Protein AF-A0AAU7DXB6-F1 (afdb_monomer_lite)

Structure (mmCIF, N/CA/C/O backbone):
data_AF-A0AAU7DXB6-F1
#
_entry.id   AF-A0AAU7DXB6-F1
#
loop_
_atom_site.group_PDB
_atom_site.id
_atom_site.type_symbol
_atom_site.label_atom_id
_atom_site.label_alt_id
_atom_site.label_comp_id
_atom_site.label_asym_id
_atom_site.label_entity_id
_atom_site.label_seq_id
_atom_site.pdbx_PDB_ins_code
_atom_site.Cartn_x
_atom_site.Cartn_y
_atom_site.Cartn_z
_atom_site.occupancy
_atom_site.B_iso_or_equiv
_atom_site.auth_seq_id
_atom_site.auth_comp_id
_atom_site.auth_asym_id
_atom_site.auth_atom_id
_atom_site.pdbx_PDB_model_num
ATOM 1 N N . MET A 1 1 ? 21.950 -3.246 -15.271 1.00 51.09 1 MET A N 1
ATOM 2 C CA . MET A 1 1 ? 20.492 -3.285 -15.038 1.00 51.09 1 MET A CA 1
ATOM 3 C C . MET A 1 1 ? 20.245 -3.549 -13.566 1.00 51.09 1 MET A C 1
ATOM 5 O O . MET A 1 1 ? 20.871 -4.454 -13.023 1.00 51.09 1 MET A O 1
ATOM 9 N N . LYS A 1 2 ? 19.399 -2.750 -12.906 1.00 58.62 2 LYS A N 1
ATOM 10 C CA . LYS A 1 2 ? 18.899 -3.117 -11.575 1.00 58.62 2 LYS A CA 1
ATOM 11 C C . LYS A 1 2 ? 18.030 -4.362 -11.759 1.00 58.62 2 LYS A C 1
ATOM 13 O O . LYS A 1 2 ? 17.145 -4.354 -12.610 1.00 58.62 2 LYS A O 1
ATOM 18 N N . GLY A 1 3 ? 18.341 -5.438 -11.037 1.00 65.38 3 GLY A N 1
ATOM 19 C CA . GLY A 1 3 ? 17.473 -6.616 -10.998 1.00 65.38 3 GLY A CA 1
ATOM 20 C C . GLY A 1 3 ? 16.085 -6.245 -10.463 1.00 65.38 3 GLY A C 1
ATOM 21 O O . GLY A 1 3 ? 15.936 -5.153 -9.911 1.00 65.38 3 GLY A O 1
ATOM 22 N N . PRO A 1 4 ? 15.073 -7.111 -10.624 1.00 76.88 4 PRO A N 1
ATOM 23 C CA . PRO A 1 4 ? 13.746 -6.838 -10.086 1.00 76.88 4 PRO A CA 1
ATOM 24 C C . PRO A 1 4 ? 13.842 -6.517 -8.592 1.00 76.88 4 PRO A C 1
ATOM 26 O O . PRO A 1 4 ? 14.620 -7.149 -7.872 1.00 76.88 4 PRO A O 1
ATOM 29 N N . TYR A 1 5 ? 13.064 -5.538 -8.137 1.00 80.88 5 TYR A N 1
ATOM 30 C CA . TYR A 1 5 ? 12.942 -5.248 -6.712 1.00 80.88 5 TYR A CA 1
ATOM 31 C C . TYR A 1 5 ? 11.568 -5.662 -6.206 1.00 80.88 5 TYR A C 1
ATOM 33 O O . TYR A 1 5 ? 10.591 -5.730 -6.959 1.00 80.88 5 TYR A O 1
ATOM 41 N N . ILE A 1 6 ? 11.534 -5.986 -4.919 1.00 83.81 6 ILE A N 1
ATOM 42 C CA . ILE A 1 6 ? 10.323 -6.350 -4.205 1.00 83.81 6 ILE A CA 1
ATOM 43 C C . ILE A 1 6 ? 9.873 -5.112 -3.441 1.00 83.81 6 ILE A C 1
ATOM 45 O O . ILE A 1 6 ? 10.620 -4.583 -2.619 1.00 83.81 6 ILE A O 1
ATOM 49 N N . ASP A 1 7 ? 8.673 -4.645 -3.756 1.00 86.81 7 ASP A N 1
ATOM 50 C CA . ASP A 1 7 ? 7.998 -3.577 -3.037 1.00 86.81 7 ASP A CA 1
ATOM 51 C C . ASP A 1 7 ? 7.065 -4.174 -1.982 1.00 86.81 7 ASP A C 1
ATOM 53 O O . ASP A 1 7 ? 6.344 -5.146 -2.237 1.00 86.81 7 ASP A O 1
ATOM 57 N N . HIS A 1 8 ? 7.107 -3.589 -0.790 1.00 90.31 8 HIS A N 1
ATOM 58 C CA . HIS A 1 8 ? 6.361 -4.022 0.382 1.00 90.31 8 HIS A CA 1
ATOM 59 C C . HIS A 1 8 ? 5.394 -2.908 0.758 1.00 90.31 8 HIS A C 1
ATOM 61 O O . HIS A 1 8 ? 5.827 -1.825 1.143 1.00 90.31 8 HIS A O 1
ATOM 67 N N . GLN A 1 9 ? 4.092 -3.160 0.642 1.00 92.75 9 GLN A N 1
ATOM 68 C CA . GLN A 1 9 ? 3.087 -2.119 0.827 1.00 92.75 9 GLN A CA 1
ATOM 69 C C . GLN A 1 9 ? 1.974 -2.579 1.760 1.00 92.75 9 GLN A C 1
ATOM 71 O O . GLN A 1 9 ? 1.344 -3.612 1.527 1.00 92.75 9 GLN A O 1
ATOM 76 N N . TYR A 1 10 ? 1.693 -1.764 2.773 1.00 95.94 10 TYR A N 1
ATOM 77 C CA . TYR A 1 10 ? 0.486 -1.878 3.580 1.00 95.94 10 TYR A CA 1
ATOM 78 C C . TYR A 1 10 ? -0.612 -0.960 3.037 1.00 95.94 10 TYR A C 1
ATOM 80 O O . TYR A 1 10 ? -0.342 0.114 2.491 1.00 95.94 10 TYR A O 1
ATOM 88 N N . CYS A 1 11 ? -1.867 -1.358 3.202 1.00 95.75 11 CYS A N 1
ATOM 89 C CA . CYS A 1 11 ? -3.016 -0.494 2.954 1.00 95.75 11 CYS A CA 1
ATOM 90 C C . CYS A 1 11 ? -4.176 -0.823 3.891 1.00 95.75 11 CYS A C 1
ATOM 92 O O . CYS A 1 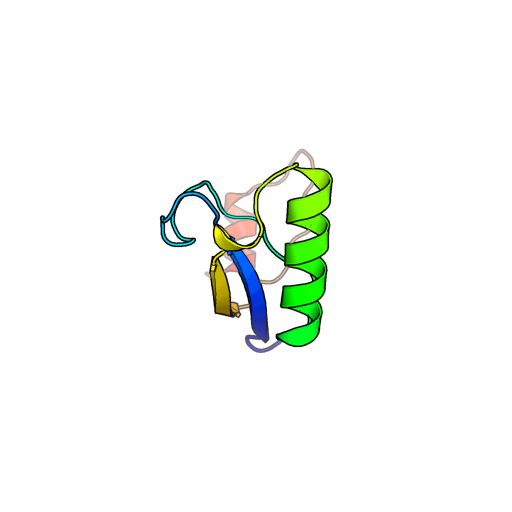11 ? -4.185 -1.859 4.548 1.00 95.75 11 CYS A O 1
ATOM 94 N N . ILE A 1 12 ? -5.169 0.057 3.918 1.00 95.50 12 ILE A N 1
ATOM 95 C CA . ILE A 1 12 ? -6.412 -0.103 4.675 1.00 95.50 12 ILE A CA 1
ATOM 96 C C . ILE A 1 12 ? -7.627 -0.002 3.759 1.00 95.50 12 ILE A C 1
ATOM 98 O O . ILE A 1 12 ? -7.628 0.799 2.820 1.00 95.50 12 ILE A O 1
ATOM 102 N N . THR A 1 13 ? -8.671 -0.755 4.086 1.00 95.12 13 THR A N 1
ATOM 103 C CA . THR A 1 13 ? -10.048 -0.523 3.624 1.00 95.12 13 THR A CA 1
ATOM 104 C C . THR A 1 13 ? -10.964 -0.365 4.844 1.00 95.12 13 THR A C 1
ATOM 106 O O . THR A 1 13 ? -10.593 -0.746 5.955 1.00 95.12 13 THR A O 1
ATOM 109 N N . TRP A 1 14 ? -12.135 0.256 4.675 1.00 91.94 14 TRP A N 1
ATOM 110 C CA . TRP A 1 14 ? -13.105 0.515 5.765 1.00 91.94 14 TRP A CA 1
ATOM 111 C C . TRP A 1 14 ? -14.573 0.305 5.352 1.00 91.94 14 TRP A C 1
ATOM 113 O O . TRP A 1 14 ? -15.521 0.561 6.111 1.00 91.94 14 TRP A O 1
ATOM 123 N N . ASP A 1 15 ? -14.773 -0.133 4.116 1.00 88.00 15 ASP A N 1
ATOM 124 C CA . ASP A 1 15 ? -16.054 -0.387 3.466 1.00 88.00 15 ASP A CA 1
ATOM 125 C C . ASP A 1 15 ? -16.409 -1.883 3.423 1.00 88.00 15 ASP A C 1
ATOM 127 O O . ASP A 1 15 ? -17.487 -2.240 2.956 1.00 88.00 15 ASP A O 1
ATOM 131 N N . GLY A 1 16 ? -15.541 -2.748 3.959 1.00 83.00 16 GLY A N 1
ATOM 132 C CA . GLY A 1 16 ? -15.715 -4.202 3.954 1.00 83.00 16 GLY A CA 1
ATOM 133 C C . GLY A 1 16 ? -15.353 -4.861 2.622 1.00 83.00 16 GLY A C 1
ATOM 134 O O . GLY A 1 16 ? -15.593 -6.057 2.458 1.00 83.00 16 GLY A O 1
ATOM 135 N N . HIS A 1 17 ? -14.784 -4.102 1.684 1.00 87.00 17 HIS A N 1
ATOM 136 C CA . HIS A 1 17 ? -14.269 -4.623 0.429 1.00 87.00 17 HIS A CA 1
ATOM 137 C C . HIS A 1 17 ? -12.761 -4.885 0.512 1.00 87.00 17 HIS A C 1
ATOM 139 O O . HIS A 1 17 ? -12.036 -4.319 1.333 1.00 87.00 17 HIS A O 1
ATOM 145 N N . ASP A 1 18 ? -12.302 -5.779 -0.358 1.00 87.12 18 ASP A N 1
ATOM 146 C CA . ASP A 1 18 ? -10.883 -6.050 -0.565 1.00 87.12 18 ASP A CA 1
ATOM 147 C C . ASP A 1 18 ? -10.182 -4.845 -1.244 1.00 87.12 18 ASP A C 1
ATOM 149 O O . ASP A 1 18 ? -10.829 -4.086 -1.979 1.00 87.12 18 ASP A O 1
ATOM 153 N N . PRO A 1 19 ? -8.869 -4.658 -1.011 1.00 88.06 19 PRO A N 1
ATOM 154 C CA . PRO A 1 19 ? -8.082 -3.544 -1.536 1.00 88.06 19 PRO A CA 1
ATOM 155 C C . PRO A 1 19 ? -7.937 -3.480 -3.063 1.00 88.06 19 PRO A C 1
ATOM 157 O O . PRO A 1 19 ? -7.367 -2.498 -3.546 1.00 88.06 19 PRO A O 1
ATOM 160 N N . ASP A 1 20 ? -8.409 -4.453 -3.8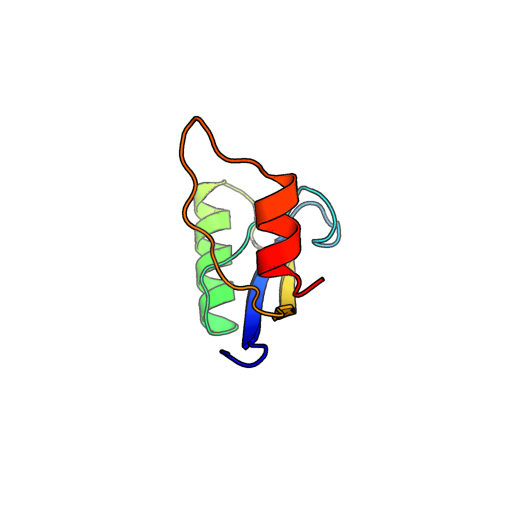46 1.00 84.94 20 ASP A N 1
ATOM 161 C CA . ASP A 1 20 ? -8.484 -4.336 -5.309 1.00 84.94 20 ASP A CA 1
ATOM 162 C C . ASP A 1 20 ? -9.654 -3.441 -5.766 1.00 84.94 20 ASP A C 1
ATOM 164 O O . ASP A 1 20 ? -9.715 -3.040 -6.930 1.00 84.94 20 ASP A O 1
ATOM 168 N N . ASN A 1 21 ? -10.545 -3.048 -4.849 1.00 76.00 21 ASN A N 1
ATOM 169 C CA . ASN A 1 21 ? -11.588 -2.042 -5.065 1.00 76.00 21 ASN A CA 1
ATOM 170 C C . ASN A 1 21 ? -11.073 -0.608 -4.799 1.00 76.00 21 ASN A C 1
ATOM 172 O O . ASN A 1 21 ? -10.071 -0.418 -4.104 1.00 76.00 21 ASN A O 1
ATOM 176 N N . PRO A 1 22 ? -11.723 0.442 -5.348 1.00 69.38 22 PRO A N 1
ATOM 177 C CA . PRO A 1 22 ? -11.190 1.814 -5.337 1.00 69.38 22 PRO A CA 1
ATOM 178 C C . PRO A 1 22 ? -11.043 2.444 -3.943 1.00 69.38 22 PRO A C 1
ATOM 180 O O . PRO A 1 22 ? -10.389 3.475 -3.795 1.00 69.38 22 PRO A O 1
ATOM 183 N N . THR A 1 23 ? -11.628 1.844 -2.916 1.00 77.25 23 THR A N 1
ATOM 184 C CA . THR A 1 23 ? -11.692 2.343 -1.539 1.00 77.25 23 THR A CA 1
ATOM 185 C C . THR A 1 23 ? -10.569 1.768 -0.676 1.00 77.25 23 THR A C 1
ATOM 187 O O . THR A 1 23 ? -10.786 1.239 0.412 1.00 77.25 23 THR A O 1
ATOM 190 N N . ARG A 1 24 ? -9.328 1.912 -1.153 1.00 90.56 24 ARG A N 1
ATOM 191 C CA . ARG A 1 24 ? -8.127 1.655 -0.349 1.00 90.56 24 ARG A CA 1
ATOM 192 C C . ARG A 1 24 ? -7.343 2.928 -0.078 1.00 90.56 24 ARG A C 1
ATOM 194 O O . ARG A 1 24 ? -7.260 3.812 -0.928 1.00 90.56 24 ARG A O 1
ATOM 201 N N . THR A 1 25 ? -6.690 2.983 1.076 1.00 93.19 25 THR A N 1
ATOM 202 C CA . THR A 1 25 ? -5.654 3.985 1.359 1.00 93.19 25 THR A CA 1
ATOM 203 C C . THR A 1 25 ? -4.321 3.284 1.623 1.00 93.19 25 THR A C 1
ATOM 205 O O . THR A 1 25 ? -4.262 2.441 2.519 1.00 93.19 25 THR A O 1
ATOM 208 N N . PRO A 1 26 ? -3.252 3.586 0.862 1.00 93.94 26 PRO A N 1
ATOM 209 C CA . PRO A 1 26 ? -1.921 3.063 1.149 1.00 93.94 26 PRO A CA 1
ATOM 210 C C . PRO A 1 26 ? -1.359 3.675 2.439 1.00 93.94 26 PRO A C 1
ATOM 212 O O . PRO A 1 26 ? -1.568 4.859 2.708 1.00 93.94 26 PRO A O 1
ATOM 215 N N . LEU A 1 27 ? -0.625 2.873 3.206 1.00 95.06 27 LEU A N 1
ATOM 216 C CA . LEU A 1 27 ? 0.096 3.296 4.406 1.00 95.06 27 LEU A CA 1
ATOM 217 C C . LEU A 1 27 ? 1.594 3.390 4.101 1.00 95.06 27 LEU A C 1
ATOM 219 O O . LEU A 1 27 ? 2.118 2.606 3.308 1.00 95.06 27 LEU A O 1
ATOM 223 N N . TRP A 1 28 ? 2.288 4.314 4.756 1.00 91.50 28 TRP A N 1
ATOM 224 C CA . TRP A 1 28 ? 3.730 4.544 4.615 1.00 91.50 28 TRP A CA 1
ATOM 225 C C . TRP A 1 28 ? 4.537 3.788 5.684 1.00 91.50 28 TRP A C 1
ATOM 227 O O . TRP A 1 28 ? 5.588 4.242 6.132 1.00 91.50 28 TRP A O 1
ATOM 237 N N . ALA A 1 29 ? 4.039 2.612 6.069 1.00 93.81 29 ALA A N 1
ATOM 238 C CA . ALA A 1 29 ? 4.569 1.794 7.147 1.00 93.81 29 ALA A CA 1
ATOM 239 C C . ALA A 1 29 ? 5.590 0.759 6.651 1.00 93.81 29 ALA A C 1
ATOM 241 O O . ALA A 1 29 ? 5.383 0.104 5.627 1.00 93.81 29 ALA A O 1
ATOM 242 N N . SER A 1 30 ? 6.658 0.556 7.424 1.00 92.56 30 SER A N 1
ATOM 243 C CA . SER A 1 30 ? 7.671 -0.489 7.203 1.00 92.56 30 SER A CA 1
ATOM 244 C C . SER A 1 30 ? 7.425 -1.746 8.045 1.00 92.56 30 SER A C 1
ATOM 246 O O . SER A 1 30 ? 8.048 -2.784 7.819 1.00 92.56 30 SER A O 1
ATOM 248 N N . SER A 1 31 ? 6.509 -1.680 9.012 1.00 95.44 31 SER A N 1
ATOM 249 C CA . SER A 1 31 ? 6.121 -2.790 9.882 1.00 95.44 31 SER A CA 1
ATOM 250 C C . SER A 1 31 ? 4.612 -2.802 10.128 1.00 95.44 31 SER A C 1
ATOM 252 O O . SER A 1 31 ? 3.920 -1.818 9.873 1.00 95.44 31 SER A O 1
ATOM 254 N N . TYR A 1 32 ? 4.093 -3.920 10.638 1.00 95.50 32 TYR A N 1
ATOM 255 C CA . TYR A 1 32 ? 2.677 -4.013 10.992 1.00 95.50 32 TYR A CA 1
ATOM 256 C C . TYR A 1 32 ? 2.302 -3.056 12.141 1.00 95.50 32 TYR A C 1
ATOM 258 O O . TYR A 1 32 ? 1.257 -2.424 12.084 1.00 95.50 32 TYR A O 1
ATOM 266 N N . GLU A 1 33 ? 3.180 -2.870 13.131 1.00 97.38 33 GLU A N 1
ATOM 267 C CA . GLU A 1 33 ? 2.963 -1.915 14.231 1.00 97.38 33 GLU A CA 1
ATOM 268 C C . GLU A 1 33 ? 2.869 -0.465 13.718 1.00 97.38 33 GLU A C 1
ATOM 270 O O . GLU A 1 33 ? 1.970 0.288 14.096 1.00 97.38 33 GLU A O 1
ATOM 275 N N . GLU A 1 34 ? 3.749 -0.081 12.787 1.00 97.50 34 GLU A N 1
ATOM 276 C CA . GLU A 1 34 ? 3.665 1.221 12.112 1.00 97.50 34 GLU A CA 1
ATOM 277 C C . GLU A 1 34 ? 2.378 1.348 11.282 1.00 97.50 34 GLU A C 1
ATOM 279 O O . GLU A 1 34 ? 1.759 2.414 11.257 1.00 97.50 34 GLU A O 1
ATOM 284 N N . ALA A 1 35 ? 1.938 0.261 10.641 1.00 97.06 35 ALA A N 1
ATOM 285 C CA . ALA A 1 35 ? 0.696 0.232 9.876 1.00 97.06 35 ALA A CA 1
ATOM 286 C C . ALA A 1 35 ? -0.529 0.445 10.778 1.00 97.06 35 ALA A C 1
ATOM 288 O O . ALA A 1 35 ? -1.419 1.218 10.426 1.00 97.06 35 ALA A O 1
ATOM 289 N N . GLU A 1 36 ? -0.563 -0.170 11.962 1.00 97.38 36 GLU A N 1
ATOM 290 C CA . GLU A 1 36 ? -1.620 0.058 12.954 1.00 97.38 36 GLU A CA 1
ATOM 291 C C . GLU A 1 36 ? -1.644 1.515 13.427 1.00 97.38 36 GLU A C 1
ATOM 293 O O . GLU A 1 36 ? -2.712 2.132 13.490 1.00 97.38 36 GLU A O 1
ATOM 298 N N . PHE A 1 37 ? -0.474 2.102 13.690 1.00 97.12 37 PHE A N 1
ATOM 299 C CA . PHE A 1 37 ? -0.372 3.510 14.067 1.00 97.12 37 PHE A CA 1
ATOM 300 C C . PHE A 1 37 ? -0.892 4.444 12.965 1.00 97.12 37 PHE A C 1
ATOM 302 O O . PHE A 1 37 ? -1.661 5.375 13.234 1.00 97.12 37 PHE A O 1
ATOM 309 N N . GLU A 1 38 ? -0.515 4.201 11.709 1.00 97.06 38 GLU A N 1
ATOM 310 C CA . GLU A 1 38 ? -1.001 4.992 10.581 1.00 97.06 38 GLU A CA 1
ATOM 311 C C . GLU A 1 38 ? -2.499 4.816 10.328 1.00 97.06 38 GLU A C 1
ATOM 313 O O . GLU A 1 38 ? -3.185 5.809 10.068 1.00 97.06 38 GLU A O 1
ATOM 318 N N . ALA A 1 39 ? -3.021 3.594 10.450 1.00 96.00 39 ALA A N 1
ATOM 319 C CA . ALA A 1 39 ? -4.447 3.312 10.340 1.00 96.00 39 ALA A CA 1
ATOM 320 C C . ALA A 1 39 ? -5.240 4.061 11.421 1.00 96.00 39 ALA A C 1
ATOM 322 O O . ALA A 1 39 ? -6.217 4.740 11.103 1.00 96.00 39 ALA A O 1
ATOM 323 N N . ALA A 1 40 ? -4.776 4.038 12.675 1.00 96.44 40 ALA A N 1
ATOM 324 C CA . ALA A 1 40 ? -5.379 4.789 13.776 1.00 96.44 40 ALA A CA 1
ATOM 325 C C . ALA A 1 40 ? -5.342 6.306 13.535 1.00 96.44 40 ALA A C 1
ATOM 327 O O . ALA A 1 40 ? -6.326 7.012 13.784 1.00 96.44 40 ALA A O 1
ATOM 328 N N . ARG A 1 41 ? -4.230 6.825 13.001 1.00 96.38 41 ARG A N 1
ATOM 329 C CA . ARG A 1 41 ? -4.109 8.236 12.611 1.00 96.38 41 ARG A CA 1
ATOM 330 C C . ARG A 1 41 ? -5.110 8.595 11.513 1.00 96.38 41 ARG A C 1
ATOM 332 O O . ARG A 1 41 ? -5.779 9.621 11.627 1.00 96.38 41 ARG A O 1
ATOM 339 N N . PHE A 1 42 ? -5.230 7.770 10.475 1.00 95.12 42 PHE A N 1
ATOM 340 C CA . PHE A 1 42 ? -6.182 7.985 9.385 1.00 95.12 42 PHE A CA 1
ATOM 341 C C . PHE A 1 42 ? -7.630 7.926 9.885 1.00 95.12 42 PHE A C 1
ATOM 343 O O . PHE A 1 42 ? -8.415 8.817 9.562 1.00 95.12 42 PHE A O 1
ATOM 350 N N . ALA A 1 43 ? -7.968 6.933 10.709 1.00 95.50 43 ALA A N 1
ATOM 351 C CA . ALA A 1 43 ? -9.278 6.784 11.338 1.00 95.50 43 ALA A CA 1
ATOM 352 C C . ALA A 1 43 ? -9.670 8.039 12.126 1.00 95.50 43 ALA A C 1
ATOM 354 O O . ALA A 1 43 ? -10.755 8.583 11.930 1.00 95.50 43 ALA A O 1
ATOM 355 N N . LYS A 1 44 ? -8.743 8.568 12.934 1.00 96.62 44 LYS A N 1
ATOM 356 C CA . LYS A 1 44 ? -8.950 9.804 13.695 1.00 96.62 44 LYS A CA 1
ATOM 357 C C . LYS A 1 44 ? -9.166 11.027 12.801 1.00 96.62 44 LYS A C 1
ATOM 359 O O . LYS A 1 44 ? -10.032 11.836 13.103 1.00 96.62 44 LYS A O 1
ATOM 364 N N . ILE A 1 45 ? -8.377 11.182 11.736 1.00 96.62 45 ILE A N 1
ATOM 365 C CA . ILE A 1 45 ? -8.476 12.330 10.815 1.00 96.62 45 ILE A CA 1
ATO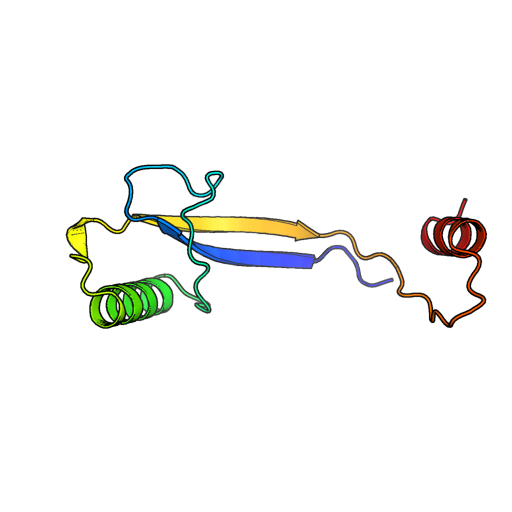M 366 C C . ILE A 1 45 ? -9.803 12.322 10.048 1.00 96.62 45 ILE A C 1
ATOM 368 O O . ILE A 1 45 ? -10.364 13.383 9.799 1.00 96.62 45 ILE A O 1
ATOM 372 N N . ASN A 1 46 ? -10.287 11.138 9.673 1.00 94.31 46 ASN A N 1
ATOM 373 C CA . ASN A 1 46 ? -11.477 10.980 8.837 1.00 94.31 46 ASN A CA 1
ATOM 374 C C . ASN A 1 46 ? -12.748 10.666 9.641 1.00 94.31 46 ASN A C 1
ATOM 376 O O . ASN A 1 46 ? -13.785 10.401 9.041 1.00 94.31 46 ASN A O 1
ATOM 380 N N . GLU A 1 47 ? -12.667 10.670 10.975 1.00 96.12 47 GLU A N 1
ATOM 381 C CA . GLU A 1 47 ? -13.783 10.363 11.882 1.00 96.12 47 GLU A CA 1
ATOM 382 C C . GLU A 1 47 ? -14.441 8.997 11.597 1.00 96.12 47 GLU A C 1
ATOM 384 O O . GLU A 1 47 ? -15.651 8.813 11.732 1.00 96.12 47 GLU A O 1
ATOM 389 N N . ILE A 1 48 ? -13.630 8.008 11.209 1.00 93.00 48 ILE A N 1
ATOM 390 C CA . ILE A 1 48 ? -14.088 6.644 10.930 1.00 93.00 48 ILE A CA 1
ATOM 391 C C . ILE A 1 48 ? -13.743 5.759 12.139 1.00 93.00 48 ILE A C 1
ATOM 393 O O . ILE A 1 48 ? -12.598 5.789 12.591 1.00 93.00 48 ILE A O 1
ATOM 397 N N . PRO A 1 49 ? -14.683 4.946 12.660 1.00 94.31 49 PRO A N 1
ATOM 398 C CA . PRO A 1 49 ? -14.387 3.988 13.724 1.00 94.31 49 PRO A CA 1
ATOM 399 C C . PRO A 1 49 ? -13.275 3.022 13.308 1.00 94.31 49 PRO A C 1
ATOM 401 O O . PRO A 1 49 ? -13.348 2.422 12.231 1.00 94.31 49 PRO A O 1
ATOM 404 N N . ILE A 1 50 ? -12.255 2.865 14.153 1.00 93.06 50 ILE A N 1
ATOM 405 C CA . ILE A 1 50 ? -11.077 2.042 13.844 1.00 93.06 50 ILE A CA 1
ATOM 406 C C . ILE A 1 50 ? -11.443 0.565 13.662 1.00 93.06 50 ILE A C 1
ATOM 408 O O . ILE A 1 50 ? -10.822 -0.137 12.876 1.00 93.06 50 ILE A O 1
ATOM 412 N N . GLU A 1 51 ? -12.518 0.110 14.303 1.00 93.75 51 GLU A N 1
ATOM 413 C CA . GLU A 1 51 ? -13.032 -1.260 14.229 1.00 93.75 51 GLU A CA 1
ATOM 414 C C . GLU A 1 51 ? -13.560 -1.615 12.833 1.00 93.75 51 GLU A C 1
ATOM 416 O O . GLU A 1 51 ? -13.768 -2.787 12.525 1.00 93.75 51 GLU A O 1
ATOM 421 N N . ARG A 1 52 ? -13.793 -0.610 11.979 1.00 92.25 52 ARG A N 1
ATOM 422 C CA . ARG A 1 52 ? -14.172 -0.814 10.578 1.00 92.25 52 ARG A CA 1
ATOM 423 C C . ARG A 1 52 ? -12.975 -1.055 9.666 1.00 92.25 52 ARG A C 1
ATOM 425 O O . ARG A 1 52 ? -13.188 -1.460 8.528 1.00 92.25 52 ARG A O 1
ATOM 432 N N . PHE A 1 53 ? -11.757 -0.770 10.122 1.00 93.25 53 PHE A N 1
ATOM 433 C CA . PHE A 1 53 ? -10.570 -0.854 9.285 1.00 93.25 53 PHE A CA 1
ATOM 434 C C . PHE A 1 53 ? -10.100 -2.296 9.173 1.00 93.25 53 PHE A C 1
ATOM 436 O O . PHE A 1 53 ? -10.042 -3.036 10.152 1.00 93.25 53 PHE A O 1
ATOM 443 N N . GLN A 1 54 ? -9.699 -2.665 7.966 1.00 94.69 54 GLN A N 1
ATOM 444 C CA . GLN A 1 54 ? -8.986 -3.899 7.684 1.00 94.69 54 GLN A CA 1
ATOM 445 C C . GLN A 1 54 ? -7.639 -3.534 7.073 1.00 94.69 54 GLN A C 1
ATOM 447 O O . GLN A 1 54 ? -7.590 -2.815 6.076 1.00 94.69 54 GLN A O 1
ATOM 452 N N . ILE A 1 55 ? -6.551 -3.992 7.695 1.00 95.44 55 ILE A N 1
ATOM 453 C CA . ILE A 1 55 ? -5.191 -3.780 7.197 1.00 95.44 55 ILE A CA 1
ATOM 454 C C . ILE A 1 55 ? -4.829 -4.940 6.272 1.00 95.44 55 ILE A C 1
ATOM 456 O O . ILE A 1 55 ? -4.953 -6.109 6.635 1.00 95.44 55 ILE A O 1
ATOM 460 N N . PHE A 1 56 ? -4.334 -4.604 5.089 1.00 95.50 56 PHE A N 1
ATOM 461 C CA . PHE A 1 56 ? -3.843 -5.540 4.091 1.00 95.50 56 PHE A CA 1
ATOM 462 C C . PHE A 1 56 ? -2.364 -5.294 3.836 1.00 95.50 56 PHE A C 1
ATOM 464 O O . PHE A 1 56 ? -1.853 -4.185 4.008 1.00 95.50 56 PHE A O 1
ATOM 471 N N . TYR A 1 57 ? -1.690 -6.341 3.380 1.00 95.00 57 TYR A N 1
ATOM 472 C CA . TYR A 1 57 ? -0.286 -6.303 3.022 1.00 95.00 57 TYR A CA 1
ATOM 473 C C . TYR A 1 57 ? -0.078 -6.959 1.664 1.00 95.00 57 TYR A C 1
ATOM 475 O O . TYR A 1 57 ? -0.589 -8.050 1.402 1.00 95.00 57 TYR A O 1
ATOM 483 N N . ARG A 1 58 ? 0.688 -6.292 0.804 1.00 91.94 58 ARG A N 1
ATOM 484 C CA . ARG A 1 58 ? 0.995 -6.744 -0.548 1.00 91.94 58 ARG A CA 1
ATOM 485 C C . ARG A 1 58 ? 2.497 -6.755 -0.778 1.00 91.94 58 ARG A C 1
ATOM 487 O O . ARG A 1 58 ? 3.202 -5.809 -0.435 1.00 91.94 58 ARG A O 1
ATOM 494 N N . ILE A 1 59 ? 2.947 -7.818 -1.438 1.00 89.25 59 ILE A N 1
ATOM 495 C CA . ILE A 1 59 ? 4.292 -7.947 -1.990 1.00 89.25 59 ILE A CA 1
ATOM 496 C C . ILE A 1 59 ? 4.172 -7.809 -3.507 1.00 89.25 59 ILE A C 1
ATOM 498 O O . ILE A 1 59 ? 3.475 -8.602 -4.142 1.00 89.25 59 ILE A O 1
ATOM 502 N N . GLN A 1 60 ? 4.833 -6.813 -4.093 1.00 86.00 60 GLN A N 1
ATOM 503 C CA . GLN A 1 60 ? 4.826 -6.582 -5.537 1.00 86.00 60 GLN A CA 1
ATOM 504 C C . GLN A 1 60 ? 6.241 -6.733 -6.099 1.00 86.00 60 GLN A C 1
ATOM 506 O O . GLN A 1 60 ? 7.155 -6.018 -5.705 1.00 86.00 60 GLN A O 1
ATOM 511 N N . ALA A 1 61 ? 6.429 -7.654 -7.044 1.00 84.44 61 ALA A N 1
ATOM 512 C CA . ALA A 1 61 ? 7.677 -7.763 -7.794 1.00 84.44 61 ALA A CA 1
ATOM 513 C C . ALA A 1 61 ? 7.623 -6.826 -9.008 1.00 84.44 61 ALA A C 1
ATOM 515 O O . ALA A 1 61 ? 6.728 -6.950 -9.846 1.00 84.44 61 ALA A O 1
ATOM 516 N N . ILE A 1 62 ? 8.566 -5.888 -9.105 1.00 83.31 62 ILE A N 1
ATOM 517 C CA . ILE A 1 62 ? 8.613 -4.889 -10.178 1.00 83.31 62 ILE A CA 1
ATOM 518 C C . ILE A 1 62 ? 9.860 -5.124 -11.028 1.00 83.31 62 ILE A C 1
ATOM 520 O O . ILE A 1 62 ? 10.988 -5.107 -10.530 1.00 83.31 62 ILE A O 1
ATOM 524 N N . ALA A 1 63 ? 9.655 -5.329 -12.330 1.00 81.75 63 ALA A N 1
ATOM 525 C CA . ALA A 1 63 ? 10.733 -5.335 -13.309 1.00 81.75 63 ALA A CA 1
ATOM 526 C C . ALA A 1 63 ? 11.111 -3.889 -13.659 1.00 81.75 63 ALA A C 1
ATOM 528 O O . ALA A 1 63 ? 10.243 -3.079 -13.987 1.00 81.75 63 ALA A O 1
ATOM 529 N N . HIS A 1 64 ? 12.401 -3.560 -13.591 1.00 73.69 64 HIS A N 1
ATOM 530 C CA . HIS A 1 64 ? 12.881 -2.257 -14.037 1.00 73.69 64 HIS A CA 1
ATOM 531 C C . HIS A 1 64 ? 12.971 -2.215 -15.560 1.00 73.69 64 HIS A C 1
ATOM 533 O O . HIS A 1 64 ? 13.610 -3.074 -16.166 1.00 73.69 64 HIS A O 1
ATOM 539 N N . SER A 1 65 ? 12.397 -1.171 -16.150 1.00 73.50 65 SER A N 1
ATOM 540 C CA . SER A 1 65 ? 12.798 -0.682 -17.465 1.00 73.50 65 SER A CA 1
ATOM 541 C C . SER A 1 65 ? 13.726 0.518 -17.298 1.00 73.50 65 SER A C 1
ATOM 543 O O . SER A 1 65 ? 13.708 1.200 -16.266 1.00 73.50 65 SER A O 1
ATOM 545 N N . ASP A 1 66 ? 14.525 0.796 -18.320 1.00 78.06 66 ASP A N 1
ATOM 546 C CA . ASP A 1 66 ? 15.306 2.024 -18.351 1.00 78.06 66 ASP A CA 1
ATOM 547 C C . ASP A 1 66 ? 14.393 3.234 -18.596 1.00 78.06 66 ASP A C 1
ATOM 549 O O . ASP A 1 66 ? 13.343 3.141 -19.238 1.0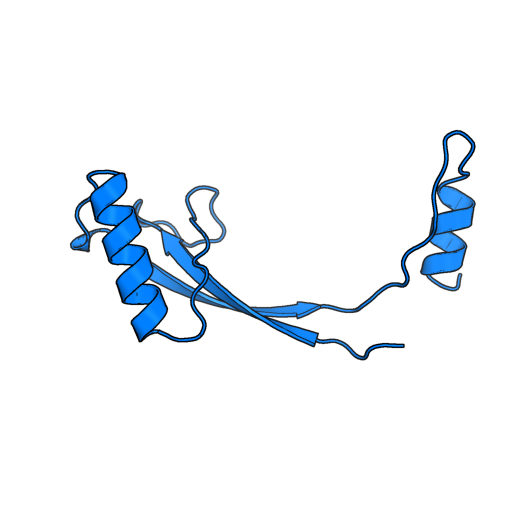0 78.06 66 ASP A O 1
ATOM 553 N N . TRP A 1 67 ? 14.797 4.382 -18.054 1.00 81.38 67 TRP A N 1
ATOM 554 C CA . TRP A 1 67 ? 14.151 5.660 -18.330 1.00 81.38 67 TRP A CA 1
ATOM 555 C C . TRP A 1 67 ? 14.772 6.275 -19.582 1.00 81.38 67 TRP A C 1
ATOM 557 O O . TRP A 1 67 ? 15.995 6.317 -19.709 1.00 81.38 67 TRP A O 1
ATOM 567 N N . ALA A 1 68 ? 13.940 6.804 -20.475 1.00 84.75 68 ALA A N 1
ATOM 568 C CA . ALA A 1 68 ? 14.391 7.608 -21.604 1.00 84.75 68 ALA A CA 1
ATOM 569 C C . ALA A 1 68 ? 14.062 9.087 -21.368 1.00 84.75 68 ALA A C 1
ATOM 571 O O . ALA A 1 68 ? 13.013 9.424 -20.818 1.00 84.75 68 ALA A O 1
ATOM 572 N N . ILE A 1 69 ? 14.961 9.974 -21.792 1.00 84.94 69 ILE A N 1
ATOM 573 C CA . ILE A 1 69 ? 14.718 11.419 -21.780 1.00 84.94 69 ILE A CA 1
ATOM 574 C C . ILE A 1 69 ? 13.733 11.747 -22.906 1.00 84.94 69 ILE A C 1
ATOM 576 O O . ILE A 1 69 ? 13.946 11.328 -24.042 1.00 84.94 69 ILE A O 1
ATOM 580 N N . VAL A 1 70 ? 12.683 12.513 -22.597 1.00 89.69 70 VAL A N 1
ATOM 581 C CA . VAL A 1 70 ? 11.666 12.953 -23.564 1.00 89.69 70 VAL A CA 1
ATOM 582 C C . VAL A 1 70 ? 11.609 14.485 -23.641 1.00 89.69 70 VAL A C 1
ATOM 584 O O . VAL A 1 70 ? 11.764 15.173 -22.634 1.00 89.69 70 VAL A O 1
ATOM 587 N N . GLY A 1 71 ? 11.389 15.015 -24.842 1.00 91.25 71 GLY A N 1
ATOM 588 C CA . GLY A 1 71 ? 11.082 16.417 -25.152 1.00 91.25 71 GLY A CA 1
ATOM 589 C C . GLY A 1 71 ? 9.843 16.565 -26.051 1.00 91.25 71 GLY A C 1
ATOM 590 O O . GLY A 1 71 ? 9.167 15.581 -26.351 1.00 91.25 71 GLY A O 1
ATOM 591 N N . GLN A 1 72 ? 9.541 17.791 -26.492 1.00 92.69 72 GLN A N 1
ATOM 592 C CA . GLN A 1 72 ? 8.348 18.083 -27.310 1.00 92.69 72 GLN A CA 1
ATOM 593 C C . GLN A 1 72 ? 8.308 17.311 -28.638 1.00 92.69 72 GLN A C 1
ATOM 595 O O . GLN A 1 72 ? 7.231 16.911 -29.067 1.00 92.69 72 GLN A O 1
ATOM 600 N N . ASP A 1 73 ? 9.471 17.028 -29.226 1.00 92.75 73 ASP A N 1
ATOM 601 C CA . ASP A 1 73 ? 9.595 16.336 -30.514 1.00 92.75 73 ASP A CA 1
ATOM 602 C C . ASP A 1 73 ? 9.891 14.830 -30.365 1.00 92.75 73 ASP A C 1
ATOM 604 O O . ASP A 1 73 ? 10.442 14.202 -31.267 1.00 92.75 73 ASP A O 1
ATOM 608 N N . THR A 1 74 ? 9.584 14.232 -29.208 1.00 92.62 74 THR A N 1
ATOM 609 C CA . THR A 1 74 ? 9.881 12.809 -28.965 1.00 92.62 74 THR A CA 1
ATOM 610 C C . THR A 1 74 ? 9.045 11.907 -29.865 1.00 92.62 74 THR A C 1
ATOM 612 O O . THR A 1 74 ? 7.818 11.891 -29.764 1.00 92.62 74 THR A O 1
ATOM 615 N N . ASP A 1 75 ? 9.705 11.055 -30.653 1.00 89.31 75 ASP A N 1
ATOM 616 C CA . ASP A 1 75 ? 9.048 9.887 -31.236 1.00 89.31 75 ASP A CA 1
ATOM 617 C C . ASP A 1 75 ? 8.907 8.789 -30.169 1.00 89.31 75 ASP A C 1
ATOM 619 O O . ASP A 1 75 ? 9.854 8.081 -29.800 1.00 89.31 75 ASP A O 1
ATOM 623 N N . TYR A 1 76 ? 7.692 8.651 -29.644 1.00 87.62 76 TYR A N 1
ATOM 624 C CA . TYR A 1 76 ? 7.380 7.668 -28.611 1.00 87.62 76 TYR A CA 1
ATOM 625 C C . TYR A 1 76 ? 7.490 6.221 -29.104 1.00 87.62 76 TYR A C 1
ATOM 627 O O . TYR A 1 76 ? 7.776 5.342 -28.294 1.00 87.62 76 TYR A O 1
ATOM 635 N N . ARG A 1 77 ? 7.313 5.945 -30.404 1.00 86.50 77 ARG A N 1
ATOM 636 C CA . ARG A 1 77 ? 7.465 4.581 -30.938 1.00 86.50 77 ARG A CA 1
ATOM 637 C C . ARG A 1 77 ? 8.928 4.165 -30.933 1.00 86.50 77 ARG A C 1
ATOM 639 O O . ARG A 1 77 ? 9.248 3.080 -30.459 1.00 86.50 77 ARG A O 1
ATOM 646 N N . GLU A 1 78 ? 9.813 5.047 -31.390 1.00 84.94 78 GLU A N 1
ATOM 647 C CA . GLU A 1 78 ? 11.257 4.797 -31.351 1.00 84.94 78 GLU A CA 1
ATOM 648 C C . GLU A 1 78 ? 11.759 4.660 -29.905 1.00 84.94 78 GLU A C 1
ATOM 650 O O . GLU A 1 78 ? 12.572 3.790 -29.591 1.00 84.94 78 GLU A O 1
ATOM 655 N N . THR A 1 79 ? 11.232 5.487 -29.002 1.00 84.44 79 THR A N 1
ATOM 656 C CA . THR A 1 79 ? 11.598 5.461 -27.581 1.00 84.44 79 THR A CA 1
ATOM 657 C C . THR A 1 79 ? 11.177 4.157 -26.899 1.00 84.44 79 THR A C 1
ATOM 659 O O . THR A 1 79 ? 11.972 3.575 -26.163 1.00 84.44 79 THR A O 1
ATOM 662 N N . ILE A 1 80 ? 9.968 3.654 -27.175 1.00 85.00 80 ILE A N 1
ATOM 663 C CA . ILE A 1 80 ? 9.498 2.362 -26.648 1.00 85.00 80 ILE A CA 1
ATOM 664 C C . ILE A 1 80 ? 10.390 1.217 -27.142 1.00 85.00 80 ILE A C 1
ATOM 666 O O . ILE A 1 80 ? 10.821 0.406 -26.326 1.00 85.00 80 ILE A O 1
ATOM 670 N N . ASN A 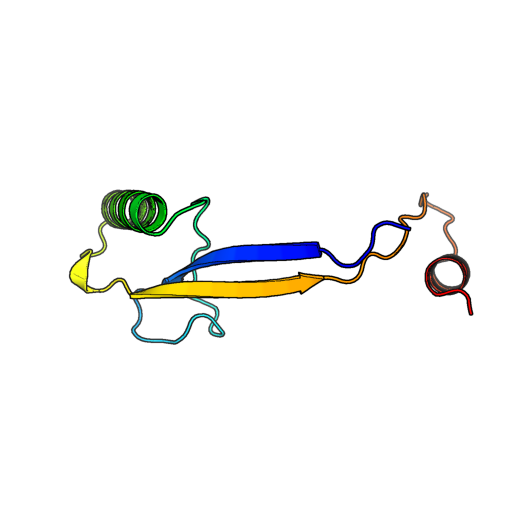1 81 ? 10.732 1.183 -28.433 1.00 82.56 81 ASN A N 1
ATOM 671 C CA . ASN A 1 81 ? 11.614 0.157 -29.002 1.00 82.56 81 ASN A CA 1
ATOM 672 C C . ASN A 1 81 ? 12.990 0.133 -28.312 1.00 82.56 81 ASN A C 1
ATOM 674 O O . ASN A 1 81 ? 13.468 -0.925 -27.902 1.00 82.56 81 ASN A O 1
ATOM 678 N N . LYS A 1 82 ? 13.583 1.312 -28.068 1.00 78.62 82 LYS A N 1
ATOM 679 C CA . LYS A 1 82 ? 14.851 1.441 -27.328 1.00 78.62 82 LYS A CA 1
ATOM 680 C C . LYS A 1 82 ? 14.758 0.927 -25.890 1.00 78.62 82 LYS A C 1
ATOM 682 O O . LYS A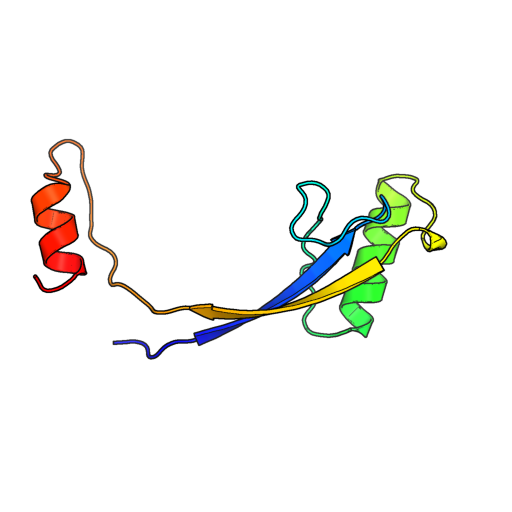 1 82 ? 15.684 0.264 -25.436 1.00 78.62 82 LYS A O 1
ATOM 687 N N . ILE A 1 83 ? 13.663 1.222 -25.184 1.00 79.81 83 ILE A N 1
ATOM 688 C CA . ILE A 1 83 ? 13.448 0.773 -23.797 1.00 79.81 83 ILE A CA 1
ATOM 689 C C . ILE A 1 83 ? 13.204 -0.741 -23.735 1.00 79.81 83 ILE A C 1
ATOM 691 O O . ILE A 1 83 ? 13.667 -1.401 -22.807 1.00 79.81 83 ILE A O 1
ATOM 695 N N . MET A 1 84 ? 12.476 -1.296 -24.705 1.00 73.06 84 MET A N 1
ATOM 696 C CA . MET A 1 84 ? 12.133 -2.720 -24.737 1.00 73.06 84 MET A CA 1
ATOM 697 C C . MET A 1 84 ? 13.229 -3.605 -25.347 1.00 73.06 84 MET A C 1
ATOM 699 O O . MET A 1 84 ? 13.158 -4.824 -25.205 1.00 73.06 84 MET A O 1
ATOM 703 N N . GLY A 1 85 ? 14.233 -3.017 -26.006 1.00 66.12 85 GLY A N 1
ATOM 704 C CA . GLY A 1 85 ? 15.299 -3.756 -26.684 1.00 66.12 85 GLY A CA 1
ATOM 705 C C . GLY A 1 85 ? 14.817 -4.537 -27.913 1.00 66.12 85 GLY A C 1
ATOM 706 O O . GLY A 1 85 ? 15.345 -5.619 -28.170 1.00 66.12 85 GLY A O 1
ATOM 707 N N . ILE A 1 86 ? 13.808 -4.015 -28.629 1.00 54.69 86 ILE A N 1
ATOM 708 C CA . ILE A 1 86 ? 13.189 -4.621 -29.827 1.00 54.69 86 ILE A CA 1
ATOM 709 C C . ILE A 1 86 ? 13.452 -3.746 -31.052 1.00 54.69 86 ILE A C 1
ATOM 711 O O . ILE A 1 86 ? 13.308 -2.509 -30.925 1.00 54.69 86 ILE A O 1
#

Organism: NCBI:txid3120821

pLDDT: mean 87.61, std 9.86, range [51.09, 97.5]

Foldseek 3Di:
DDAWDKDKWKWKAQPPDDPVDPRIDTAPDPDPVSVLVRLVVVCVVVVHPSVSIDMDMDIDTDGDWDDDDDDPPDPVVVVVCVRVVD

Radius of gyration: 18.89 Å; chains: 1; bounding box: 36×26×46 Å

Secondary structure (DSSP, 8-state):
-PPPEEEEEEEEESSS--TTSS--EEE--SSHHHHHHHHHHHHHHHT--GGG-EEEEEEEEEPPPPP----TT--HHHHHHHHHT-

Sequence (86 aa):
MKGPYIDHQYCITWDGHDPDNPTRTPLWASSYEEAEFEAARFAKINEIPIERFQIFYRIQAIAHSDWAIVGQDTDYRETINKIMGI